Protein AF-A0AB74TYC9-F1 (afdb_monomer)

Sequence (115 aa):
MSEKDFASGFLAGTLVGGVVAGVTALLFAPKSGEELRGDIANQADDLAQEAKKQGEKLKDQAEEAGQKAANKAQDSFDKAKDSVEKGAKKAEKNFNEVKDSVKDTAENLKDSVKK

Radius of gyration: 25.04 Å; Cα contacts (8 Å, |Δi|>4): 4; chains: 1; bounding box: 43×40×70 Å

Solvent-accessible surface area (backbone atoms only — not comparable to full-atom values): 6280 Å² total; per-residue (Å²): 132,58,71,67,56,54,53,50,50,49,52,53,50,47,52,56,49,48,51,53,49,48,53,51,48,58,72,72,44,97,67,54,74,68,59,50,52,56,49,47,63,58,47,50,57,52,46,50,53,49,48,52,59,46,46,54,53,46,48,58,50,43,54,61,47,41,60,56,43,53,62,53,41,53,64,47,47,56,54,47,48,55,50,49,52,52,48,48,52,51,49,51,52,52,49,49,54,50,49,50,54,49,46,54,51,50,50,54,50,52,56,68,73,74,108

InterPro domains:
  IPR024623 Uncharacterised protein family YtxH [PF12732] (11-74)
  IPR036191 RRF superfamily [SSF55194] (24-99)
  IPR052928 Uncharacterized desiccation-related membrane-associated [PTHR35792] (2-110)

Mean predicted aligned error: 15.71 Å

Secondary structure (DSSP, 8-state):
--HHHHHHHHHHHHHHHHHHHHHHHHHHS---HHHHHHHHHHHHHHHHHHHHHHHHHHHHHHHHHHHHHHHHHHHHHHHHHHHHHHHHHHHHHHHHHHHHHHHHHHHHHHHHHH-

Structure (mmCIF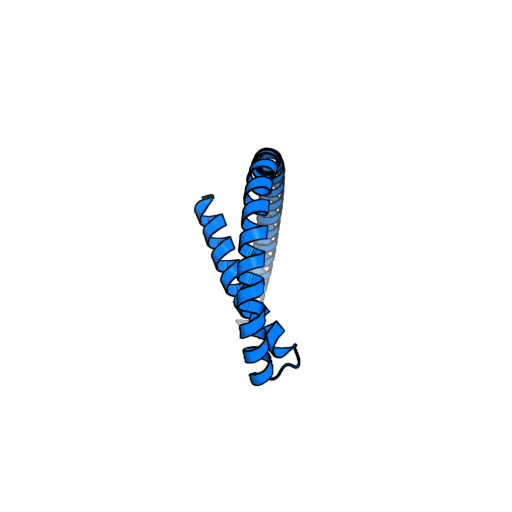, N/CA/C/O backbone):
data_AF-A0AB74TYC9-F1
#
_entry.id   AF-A0AB74TYC9-F1
#
loop_
_atom_site.group_PDB
_atom_site.id
_atom_site.type_symbol
_atom_site.label_atom_id
_atom_site.label_alt_id
_atom_site.label_comp_id
_atom_site.label_asym_id
_atom_site.label_entity_id
_atom_site.label_seq_id
_atom_site.pdbx_PDB_ins_code
_atom_site.Cartn_x
_atom_site.Cartn_y
_atom_site.Cartn_z
_atom_site.occupancy
_atom_site.B_iso_or_equiv
_atom_site.auth_seq_id
_atom_site.auth_comp_id
_atom_site.auth_asym_id
_atom_site.auth_atom_id
_atom_site.pdbx_PDB_model_num
ATOM 1 N N . MET A 1 1 ? 6.010 11.456 -17.378 1.00 52.19 1 MET A N 1
ATOM 2 C CA . MET A 1 1 ? 4.801 10.847 -16.791 1.00 52.19 1 MET A CA 1
ATOM 3 C C . MET A 1 1 ? 4.532 11.596 -15.501 1.00 52.19 1 MET A C 1
ATOM 5 O O . MET A 1 1 ? 5.432 11.677 -14.676 1.00 52.19 1 MET A O 1
ATOM 9 N N . SER A 1 2 ? 3.405 12.294 -15.428 1.00 59.56 2 SER A N 1
ATOM 10 C CA . SER A 1 2 ? 3.111 13.297 -14.401 1.00 59.56 2 SER A CA 1
ATOM 11 C C . SER A 1 2 ? 2.966 12.629 -13.033 1.00 59.56 2 SER A C 1
ATOM 13 O O . SER A 1 2 ? 2.268 11.625 -12.925 1.00 59.56 2 SER A O 1
ATOM 15 N N . GLU A 1 3 ? 3.551 13.190 -11.973 1.00 62.25 3 GLU A N 1
ATOM 16 C CA . GLU A 1 3 ? 3.369 12.695 -10.591 1.00 62.25 3 GLU A CA 1
ATOM 17 C C . GLU A 1 3 ? 1.887 12.561 -10.198 1.00 62.25 3 GLU A C 1
ATOM 19 O O . GLU A 1 3 ? 1.516 11.654 -9.455 1.00 62.25 3 GLU A O 1
ATOM 24 N N . LYS A 1 4 ? 1.018 13.408 -10.768 1.00 65.06 4 LYS A N 1
ATOM 25 C CA . LYS A 1 4 ? -0.440 13.329 -10.597 1.00 65.06 4 LYS A CA 1
ATOM 26 C C . LYS A 1 4 ? -1.054 12.060 -11.195 1.00 65.06 4 LYS A C 1
ATOM 28 O O . LYS A 1 4 ? -1.969 11.510 -10.592 1.00 65.06 4 LYS A O 1
ATOM 33 N N . ASP A 1 5 ? -0.539 11.571 -12.320 1.00 77.94 5 ASP A N 1
ATOM 34 C CA . ASP A 1 5 ? -1.049 10.358 -12.974 1.00 77.94 5 ASP A CA 1
ATOM 35 C C . ASP A 1 5 ? -0.610 9.105 -12.214 1.00 77.94 5 ASP A C 1
ATOM 37 O O . ASP A 1 5 ? -1.375 8.154 -12.082 1.00 77.94 5 ASP A O 1
ATOM 41 N N . PHE A 1 6 ? 0.602 9.124 -11.650 1.00 78.62 6 PHE A N 1
ATOM 42 C CA . PHE A 1 6 ? 1.085 8.051 -10.785 1.00 78.62 6 PHE A CA 1
ATOM 43 C C . PHE A 1 6 ? 0.304 7.994 -9.466 1.00 78.62 6 PHE A C 1
ATOM 45 O O . PHE A 1 6 ? -0.165 6.925 -9.082 1.00 78.62 6 PHE A O 1
ATOM 52 N N . ALA A 1 7 ? 0.097 9.136 -8.801 1.00 81.88 7 ALA A N 1
ATOM 53 C CA . ALA A 1 7 ? -0.702 9.202 -7.5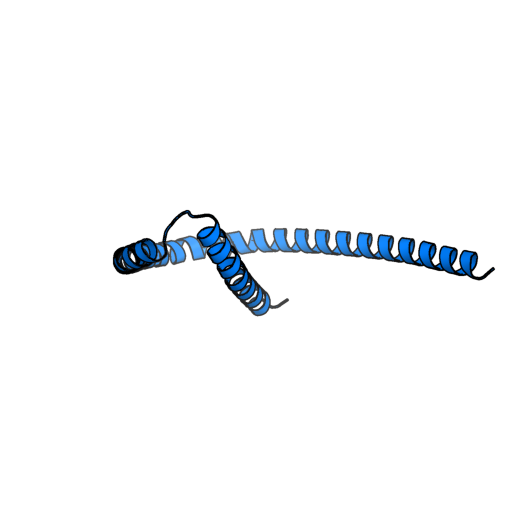78 1.00 81.88 7 ALA A CA 1
ATOM 54 C C . ALA A 1 7 ? -2.167 8.806 -7.830 1.00 81.88 7 ALA A C 1
ATOM 56 O O . ALA A 1 7 ? -2.749 8.048 -7.055 1.00 81.88 7 ALA A O 1
ATOM 57 N N . SER A 1 8 ? -2.750 9.262 -8.943 1.00 81.75 8 SER A N 1
ATOM 58 C CA . SER A 1 8 ? -4.110 8.894 -9.342 1.00 81.75 8 SER A CA 1
ATOM 59 C C . SER A 1 8 ? -4.226 7.401 -9.670 1.00 81.75 8 SER A C 1
ATOM 61 O O . SER A 1 8 ? -5.143 6.741 -9.182 1.00 81.75 8 SER A O 1
ATOM 63 N N . GLY A 1 9 ? -3.262 6.836 -10.404 1.00 89.56 9 GLY A N 1
ATOM 64 C CA . GLY A 1 9 ? -3.209 5.407 -10.718 1.00 89.56 9 GLY A CA 1
ATOM 65 C C . GLY A 1 9 ? -2.996 4.526 -9.485 1.00 89.56 9 GLY A C 1
ATOM 66 O O . GLY A 1 9 ? -3.634 3.483 -9.355 1.00 89.56 9 GLY A O 1
ATOM 67 N N . PHE A 1 10 ? -2.162 4.963 -8.540 1.00 92.25 10 PHE A N 1
ATOM 68 C CA . PHE A 1 10 ? -1.946 4.261 -7.276 1.00 92.25 10 PHE A CA 1
ATOM 69 C C . PHE A 1 10 ? -3.198 4.267 -6.388 1.00 92.25 10 PHE A C 1
ATOM 71 O O . PHE A 1 10 ? -3.577 3.224 -5.856 1.00 92.25 10 PHE A O 1
ATOM 78 N N . LEU A 1 11 ? -3.880 5.411 -6.257 1.00 94.06 11 LEU A N 1
ATOM 79 C CA . LEU A 1 11 ? -5.139 5.510 -5.508 1.00 94.06 11 LEU A CA 1
ATOM 80 C C . LEU A 1 11 ? -6.242 4.655 -6.138 1.00 94.06 11 LEU A C 1
ATOM 82 O O . LEU A 1 11 ? -6.927 3.921 -5.427 1.00 94.06 11 LEU A O 1
ATOM 86 N N . ALA A 1 12 ? -6.374 4.695 -7.465 1.00 91.69 12 ALA A N 1
ATOM 87 C CA . ALA A 1 12 ? -7.320 3.853 -8.191 1.00 91.69 12 ALA A CA 1
ATOM 88 C C . ALA A 1 12 ? -7.016 2.359 -7.987 1.00 91.69 12 ALA A C 1
ATOM 90 O O . ALA A 1 12 ? -7.915 1.583 -7.665 1.00 91.69 12 ALA A O 1
ATOM 91 N N . GLY A 1 13 ? -5.744 1.961 -8.093 1.00 93.69 13 GLY A N 1
ATOM 92 C CA . GLY A 1 13 ? -5.307 0.586 -7.845 1.00 93.69 13 GLY A CA 1
ATOM 93 C C . GLY A 1 13 ? -5.545 0.133 -6.404 1.00 93.69 13 GLY A C 1
ATOM 94 O O . GLY A 1 13 ? -5.992 -0.988 -6.179 1.00 93.69 13 GLY A O 1
ATOM 95 N N . THR A 1 14 ? -5.319 1.016 -5.430 1.00 96.62 14 THR A N 1
ATOM 96 C CA . THR A 1 14 ? -5.533 0.732 -4.003 1.00 96.62 14 THR A CA 1
ATOM 97 C C . THR A 1 14 ? -7.015 0.578 -3.678 1.00 96.62 14 THR A C 1
ATOM 99 O O . THR A 1 14 ? -7.378 -0.329 -2.939 1.00 96.62 14 THR A O 1
ATOM 102 N N . LEU A 1 15 ? -7.888 1.409 -4.256 1.00 95.50 15 LEU A N 1
ATOM 103 C CA . LEU A 1 15 ? -9.337 1.278 -4.085 1.00 95.50 15 LEU A CA 1
ATOM 104 C C . LEU A 1 15 ? -9.846 -0.050 -4.649 1.00 95.50 15 LEU A C 1
ATOM 106 O O . LEU A 1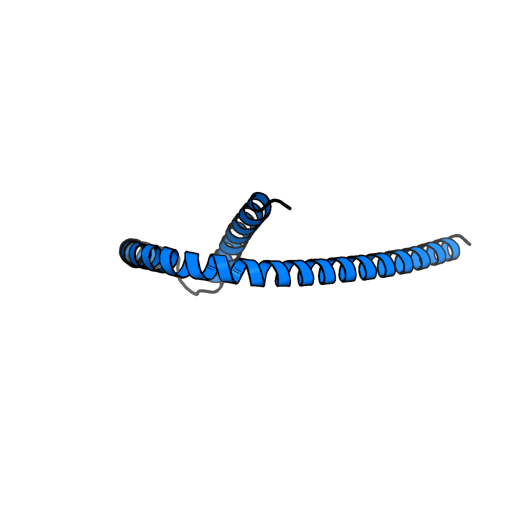 15 ? -10.526 -0.798 -3.950 1.00 95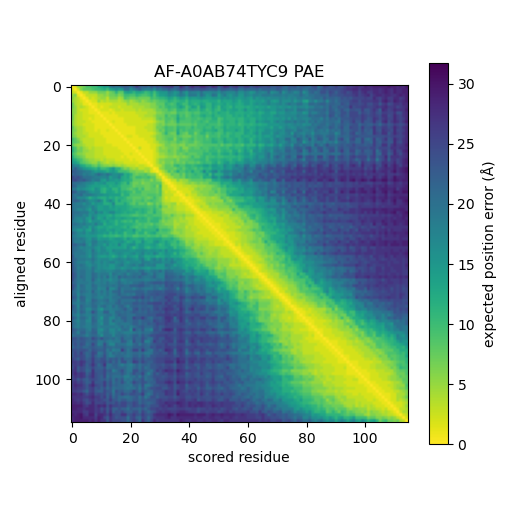.50 15 LEU A O 1
ATOM 110 N N . VAL A 1 16 ? -9.476 -0.371 -5.890 1.00 94.56 16 VAL A N 1
ATOM 111 C CA . VAL A 1 16 ? -9.898 -1.621 -6.538 1.00 94.56 16 VAL A CA 1
ATOM 112 C C . VAL A 1 16 ? -9.329 -2.834 -5.800 1.00 94.56 16 VAL A C 1
ATOM 114 O O . VAL A 1 16 ? -10.068 -3.761 -5.469 1.00 94.56 16 VAL A O 1
ATOM 117 N N . GLY A 1 17 ? -8.034 -2.813 -5.480 1.00 91.25 17 GLY A N 1
ATOM 118 C CA . GLY A 1 17 ? -7.371 -3.881 -4.736 1.00 91.25 17 GLY A CA 1
ATOM 119 C C . GLY A 1 17 ? -7.931 -4.053 -3.326 1.00 91.25 17 GLY A C 1
ATOM 120 O O . GLY A 1 17 ? -8.134 -5.181 -2.890 1.00 91.25 17 GLY A O 1
ATOM 121 N N . GLY A 1 18 ? -8.251 -2.955 -2.640 1.00 95.75 18 GLY A N 1
ATOM 122 C CA . GLY A 1 18 ? -8.839 -2.959 -1.302 1.00 95.75 18 GLY A CA 1
ATOM 123 C C . GLY A 1 18 ? -10.233 -3.578 -1.275 1.00 95.75 18 GLY A C 1
ATOM 124 O O . GLY A 1 18 ? -10.523 -4.381 -0.392 1.00 95.75 18 GLY A O 1
ATOM 125 N N . VAL A 1 19 ? -11.074 -3.285 -2.272 1.00 94.75 19 VAL A N 1
ATOM 126 C CA . VAL A 1 19 ? -12.396 -3.918 -2.398 1.00 94.75 19 VAL A CA 1
ATOM 127 C C . VAL A 1 19 ? -12.257 -5.420 -2.637 1.00 94.75 19 VAL A C 1
ATOM 129 O O . VAL A 1 19 ? -12.886 -6.212 -1.937 1.00 94.75 19 VAL A O 1
ATOM 132 N N . VAL A 1 20 ? -11.404 -5.830 -3.580 1.00 93.31 20 VAL A N 1
ATOM 133 C CA . VAL A 1 20 ? -11.193 -7.254 -3.890 1.00 93.31 20 VAL A CA 1
ATOM 134 C C . VAL A 1 20 ? -10.616 -8.001 -2.686 1.00 93.31 20 VAL A C 1
ATOM 136 O O . VAL A 1 20 ? -11.117 -9.066 -2.325 1.00 93.31 20 VAL A O 1
ATOM 139 N N . ALA A 1 21 ? -9.604 -7.437 -2.027 1.00 89.50 21 ALA A N 1
ATOM 140 C CA . ALA A 1 21 ? -8.998 -8.016 -0.833 1.00 89.50 21 ALA A CA 1
ATOM 141 C C . ALA A 1 21 ? -9.995 -8.094 0.328 1.00 89.50 21 ALA A C 1
ATOM 143 O O . ALA A 1 21 ? -10.064 -9.123 0.991 1.00 89.50 21 ALA A O 1
ATOM 144 N N . GLY A 1 22 ? -10.808 -7.054 0.533 1.00 90.62 22 GLY A N 1
ATOM 145 C CA . GLY A 1 22 ? -11.843 -7.020 1.563 1.00 90.62 22 GLY A CA 1
ATOM 146 C C . GLY A 1 22 ? -12.909 -8.091 1.350 1.00 90.62 22 GLY A C 1
ATOM 147 O O . GLY A 1 22 ? -13.196 -8.853 2.267 1.00 90.62 22 GLY A O 1
ATOM 148 N N . VAL A 1 23 ? -13.444 -8.220 0.132 1.00 87.88 23 VAL A N 1
ATOM 149 C CA . VAL A 1 23 ? -14.416 -9.278 -0.201 1.00 87.88 23 VAL A CA 1
ATOM 150 C C . VAL A 1 23 ? -13.799 -10.663 -0.025 1.00 87.88 23 VAL A C 1
ATOM 152 O O . VAL A 1 23 ? -14.429 -11.548 0.547 1.00 87.88 23 VAL A O 1
ATOM 155 N N . THR A 1 24 ? -12.553 -10.845 -0.463 1.00 87.25 24 THR A N 1
ATOM 156 C CA . THR A 1 24 ? -11.841 -12.120 -0.313 1.00 87.25 24 THR A CA 1
ATOM 157 C C . THR A 1 24 ? -11.608 -12.453 1.162 1.00 87.25 24 THR A C 1
ATOM 159 O O . THR A 1 24 ? -11.837 -13.585 1.574 1.00 87.25 24 THR A O 1
ATOM 162 N N . ALA A 1 25 ? -11.215 -11.474 1.981 1.00 86.38 25 ALA A N 1
ATOM 163 C CA . ALA A 1 25 ? -11.020 -11.643 3.417 1.00 86.38 25 ALA A CA 1
ATOM 164 C C . ALA A 1 25 ? -12.335 -11.951 4.143 1.00 86.38 25 ALA A C 1
ATOM 166 O O . ALA A 1 25 ? -12.360 -12.836 4.993 1.00 86.38 25 ALA A O 1
ATOM 167 N N . LEU A 1 26 ? -13.431 -11.279 3.777 1.00 81.56 26 LEU A N 1
ATOM 168 C CA . LEU A 1 26 ? -14.765 -11.559 4.315 1.00 81.56 26 LEU A CA 1
ATOM 169 C C . LEU A 1 26 ? -15.267 -12.951 3.917 1.00 81.56 26 LEU A C 1
ATOM 171 O O . LEU A 1 26 ? -15.925 -13.602 4.718 1.00 81.56 26 LEU A O 1
ATOM 175 N N . LEU A 1 27 ? -14.938 -13.426 2.712 1.00 81.81 27 LEU A N 1
ATOM 176 C CA . LEU A 1 27 ? -15.276 -14.779 2.266 1.00 81.81 27 LEU A CA 1
ATOM 177 C C . LEU A 1 27 ? -14.466 -15.856 3.008 1.00 81.81 27 LEU A C 1
ATOM 179 O O . LEU A 1 27 ? -14.958 -16.962 3.216 1.00 81.81 27 LEU A O 1
ATOM 183 N N . PHE A 1 28 ? -13.224 -15.543 3.386 1.00 80.19 28 PHE A N 1
ATOM 184 C CA . PHE A 1 28 ? -12.315 -16.474 4.061 1.00 80.19 28 PHE A CA 1
ATOM 185 C C . PHE A 1 28 ? -12.462 -16.468 5.592 1.00 80.19 28 PHE A C 1
ATOM 187 O O . PHE A 1 28 ? -12.124 -17.453 6.247 1.00 80.19 28 PHE A O 1
ATOM 194 N N . ALA A 1 29 ? -12.946 -15.371 6.180 1.00 78.88 29 ALA A N 1
ATOM 195 C CA . ALA A 1 29 ? -13.195 -15.258 7.612 1.00 78.88 29 ALA A CA 1
ATOM 196 C C . ALA A 1 29 ? -14.545 -15.915 7.978 1.00 78.88 29 ALA A C 1
ATOM 198 O O . ALA A 1 29 ? -15.582 -15.482 7.479 1.00 78.88 29 ALA A O 1
ATOM 199 N N . PRO A 1 30 ? -14.586 -16.917 8.877 1.00 64.06 30 PRO A N 1
ATOM 200 C CA . PRO A 1 30 ? -15.809 -17.643 9.225 1.00 64.06 30 PRO A CA 1
ATOM 201 C C . PRO A 1 30 ? -16.668 -16.869 10.242 1.00 64.06 30 PRO A C 1
ATOM 203 O O . PRO A 1 30 ? -16.970 -17.385 11.315 1.00 64.06 30 PRO A O 1
ATOM 206 N N . LYS A 1 31 ? -17.038 -15.617 9.942 1.00 64.19 31 LYS A N 1
ATOM 207 C CA . LYS A 1 31 ? -17.927 -14.812 10.799 1.00 64.19 31 LYS A CA 1
ATOM 208 C C . LYS A 1 31 ? -19.309 -14.654 10.182 1.00 64.19 31 LYS A C 1
ATOM 210 O O . LYS A 1 31 ? -19.446 -14.362 8.996 1.00 64.19 31 LYS A O 1
ATOM 215 N N . SER A 1 32 ? -20.343 -14.818 11.003 1.00 68.81 32 SER A N 1
ATOM 216 C CA . SER A 1 32 ? -21.722 -14.549 10.604 1.00 68.81 32 SER A CA 1
ATOM 217 C C . SER A 1 32 ? -21.964 -13.036 10.476 1.00 68.81 32 SER A C 1
ATOM 219 O O . SER A 1 32 ? -21.349 -12.226 11.171 1.00 68.81 32 SER A O 1
ATOM 221 N N . GLY A 1 33 ? -22.871 -12.620 9.585 1.00 67.88 33 GLY A N 1
ATOM 222 C CA . GLY A 1 33 ? -23.190 -11.196 9.390 1.00 67.88 33 GLY A CA 1
ATOM 223 C C . GLY A 1 33 ? -23.778 -10.502 10.631 1.00 67.88 33 GLY A C 1
ATOM 224 O O . GLY A 1 33 ? -23.708 -9.277 10.735 1.00 67.88 33 GLY A O 1
ATOM 225 N N . GLU A 1 34 ? -24.333 -11.273 11.570 1.00 70.38 34 GLU A N 1
ATOM 226 C CA . GLU A 1 34 ? -24.871 -10.784 12.844 1.00 70.38 34 GLU A CA 1
ATOM 227 C C . GLU A 1 34 ? -23.744 -10.425 13.824 1.00 70.38 34 GLU A C 1
ATOM 229 O O . GLU A 1 34 ? -23.714 -9.307 14.342 1.00 70.38 34 GLU A O 1
ATOM 234 N N . GLU A 1 35 ? -22.748 -11.305 13.968 1.00 70.38 35 GLU A N 1
ATOM 235 C CA . GLU A 1 35 ? -21.520 -11.021 14.724 1.00 70.38 35 GLU A CA 1
ATOM 236 C C . GLU A 1 35 ? -20.719 -9.882 14.090 1.00 70.38 35 GLU A C 1
ATOM 238 O O . GLU A 1 35 ? -20.215 -9.015 14.796 1.00 70.38 35 GLU A O 1
ATOM 243 N N . LEU A 1 36 ? -20.658 -9.826 12.754 1.00 71.00 36 LEU A N 1
ATOM 244 C CA . LEU A 1 36 ? -19.953 -8.764 12.038 1.00 71.00 36 LEU A CA 1
ATOM 245 C C . LEU A 1 36 ? -20.574 -7.384 12.304 1.00 71.00 36 LEU A C 1
ATOM 247 O O . LEU A 1 36 ? -19.847 -6.411 12.466 1.00 71.00 36 LEU A O 1
ATOM 251 N N . ARG A 1 37 ? -21.907 -7.273 12.381 1.00 73.81 37 ARG A N 1
ATOM 252 C CA . ARG A 1 37 ? -22.568 -6.005 12.736 1.00 73.81 37 ARG A CA 1
ATOM 253 C C . ARG A 1 37 ? -22.297 -5.595 14.183 1.00 73.81 37 ARG A C 1
ATOM 255 O O . ARG A 1 37 ? -22.071 -4.411 14.422 1.00 73.81 37 ARG A O 1
ATOM 262 N N . GLY A 1 38 ? -22.308 -6.548 15.118 1.00 76.81 38 GLY A N 1
ATOM 263 C CA . GLY A 1 38 ? -21.961 -6.296 16.521 1.00 76.81 38 GLY A CA 1
ATOM 264 C C . GLY A 1 38 ? -20.508 -5.842 16.689 1.00 76.81 38 GLY A C 1
ATOM 265 O O . GLY A 1 38 ? -20.242 -4.847 17.362 1.00 76.81 38 GLY A O 1
ATOM 266 N N . ASP A 1 39 ? -19.581 -6.511 16.004 1.00 73.44 39 ASP A N 1
ATOM 267 C CA . ASP A 1 39 ? -18.158 -6.174 16.029 1.00 73.44 39 ASP A CA 1
ATOM 268 C C . ASP A 1 39 ? -17.864 -4.844 15.337 1.00 73.44 39 ASP A C 1
ATOM 270 O O . ASP A 1 39 ? -17.094 -4.056 15.872 1.00 73.44 39 ASP A O 1
ATOM 274 N N . ILE A 1 40 ? -18.503 -4.541 14.200 1.00 75.88 40 ILE A N 1
ATOM 275 C CA . ILE A 1 40 ? -18.348 -3.240 13.529 1.00 75.88 40 ILE A CA 1
ATOM 276 C C . ILE A 1 40 ? -18.826 -2.107 14.438 1.00 75.88 40 ILE A C 1
ATOM 278 O O . ILE A 1 40 ? -18.162 -1.079 14.500 1.00 75.88 40 ILE A O 1
ATOM 282 N N . ALA A 1 41 ? -19.948 -2.266 15.145 1.00 74.38 41 ALA A N 1
ATOM 283 C CA . ALA A 1 41 ? -20.469 -1.212 16.016 1.00 74.38 41 ALA A CA 1
ATOM 284 C C . ALA A 1 41 ? -19.510 -0.886 17.173 1.00 74.38 41 ALA A C 1
ATOM 286 O O . ALA A 1 41 ? -19.283 0.286 17.460 1.00 74.38 41 ALA A O 1
ATOM 287 N N . ASN A 1 42 ? -18.913 -1.909 17.791 1.00 76.50 42 ASN A N 1
ATOM 288 C CA . ASN A 1 42 ? -17.958 -1.725 18.885 1.00 76.50 42 ASN A CA 1
ATOM 289 C C . ASN A 1 42 ? -16.580 -1.270 18.376 1.00 76.50 42 ASN A C 1
ATOM 291 O O . ASN A 1 42 ? -15.998 -0.331 18.908 1.00 76.50 42 ASN A O 1
ATOM 295 N N . GLN A 1 43 ? -16.070 -1.888 17.307 1.00 75.12 43 GLN A N 1
ATOM 296 C CA . GLN A 1 43 ? -14.752 -1.561 16.765 1.00 75.12 43 GLN A CA 1
ATOM 297 C C . GLN A 1 43 ? -14.729 -0.235 16.015 1.00 75.12 43 GLN A C 1
ATOM 299 O O . GLN A 1 43 ? -13.670 0.366 15.950 1.00 75.12 43 GLN A O 1
ATOM 304 N N . ALA A 1 44 ? -15.832 0.250 15.440 1.00 73.12 44 ALA A N 1
ATOM 305 C CA . ALA A 1 44 ? -15.814 1.514 14.705 1.00 73.12 44 ALA A CA 1
ATOM 306 C C . ALA A 1 44 ? -15.534 2.719 15.613 1.00 73.12 44 ALA A C 1
ATOM 308 O O . ALA A 1 44 ? -14.794 3.610 15.198 1.00 73.12 44 ALA A O 1
ATOM 309 N N . ASP A 1 45 ? -16.088 2.748 16.829 1.00 75.44 45 ASP A N 1
ATOM 310 C CA . ASP A 1 45 ? -15.860 3.857 17.764 1.00 75.44 45 ASP A CA 1
ATOM 311 C C . ASP A 1 45 ? -14.435 3.811 18.335 1.00 75.44 45 ASP A C 1
ATOM 313 O O . ASP A 1 45 ? -13.704 4.804 18.272 1.00 75.44 45 ASP A O 1
ATOM 317 N N . ASP A 1 46 ? -13.989 2.622 18.754 1.00 79.75 46 ASP A N 1
ATOM 318 C CA . ASP A 1 46 ? -12.620 2.393 19.224 1.00 79.75 46 ASP A CA 1
ATOM 319 C C . ASP A 1 46 ? -11.591 2.694 18.128 1.00 79.75 46 ASP A C 1
ATOM 321 O O . ASP A 1 46 ? -10.614 3.406 18.358 1.00 79.75 46 ASP A O 1
ATOM 325 N N . LEU A 1 47 ? -11.831 2.226 16.900 1.00 76.56 47 LEU A N 1
ATOM 326 C CA . LEU A 1 47 ? -10.959 2.473 15.757 1.00 76.56 47 LEU A CA 1
ATOM 327 C C . LEU A 1 47 ? -10.967 3.949 15.362 1.00 76.56 47 LEU A C 1
ATOM 329 O O . LEU A 1 47 ? -9.924 4.460 14.977 1.00 76.56 47 LEU A O 1
ATOM 333 N N . ALA A 1 48 ? -12.091 4.662 15.465 1.00 74.19 48 ALA A N 1
ATOM 334 C CA . ALA A 1 48 ? -12.138 6.095 15.180 1.00 74.19 48 ALA A CA 1
ATOM 335 C C . ALA A 1 48 ? -11.346 6.910 16.214 1.00 74.19 48 ALA A C 1
ATOM 337 O O . ALA A 1 48 ? -10.637 7.853 15.842 1.00 74.19 48 ALA A O 1
ATOM 338 N N . GLN A 1 49 ? -11.427 6.551 17.498 1.00 79.50 49 GLN A N 1
ATOM 339 C CA . GLN A 1 49 ? -10.629 7.193 18.543 1.00 79.50 49 GLN A CA 1
ATOM 340 C C . GLN A 1 49 ? -9.142 6.857 18.418 1.00 79.50 49 GLN A C 1
ATOM 342 O O . GLN A 1 49 ? -8.301 7.760 18.459 1.00 79.50 49 GLN A O 1
ATOM 347 N N . GLU A 1 50 ? -8.814 5.584 18.205 1.00 78.00 50 GLU A N 1
ATOM 348 C CA . GLU A 1 50 ? -7.450 5.105 17.987 1.00 78.00 50 GLU A CA 1
ATOM 349 C C . GLU A 1 50 ? -6.859 5.737 16.720 1.00 78.00 50 GLU A C 1
ATOM 351 O O . GLU A 1 50 ? -5.744 6.246 16.756 1.00 78.00 50 GLU A O 1
ATOM 356 N N . ALA A 1 51 ? -7.619 5.821 15.625 1.00 73.69 51 ALA A N 1
ATOM 357 C CA . ALA A 1 51 ? -7.193 6.447 14.376 1.00 73.69 51 ALA A CA 1
ATOM 358 C C . ALA A 1 51 ? -7.021 7.962 14.499 1.00 73.69 51 ALA A C 1
ATOM 360 O O . ALA A 1 51 ? -6.114 8.506 13.879 1.00 73.69 51 ALA A O 1
ATOM 361 N N . LYS A 1 52 ? -7.826 8.665 15.306 1.00 75.44 52 LYS A N 1
ATOM 362 C CA . LYS A 1 52 ? -7.565 10.082 15.618 1.00 75.44 52 LYS A CA 1
ATOM 363 C C . LYS A 1 52 ? -6.256 10.240 16.384 1.00 75.44 52 LYS A C 1
ATOM 365 O O . LYS A 1 52 ? -5.409 11.039 16.000 1.00 75.44 52 LYS A O 1
ATOM 370 N N . LYS A 1 53 ? -6.072 9.444 17.436 1.00 77.62 53 LYS A N 1
ATOM 371 C CA . LYS A 1 53 ? -4.914 9.529 18.333 1.00 77.62 53 LYS A CA 1
ATOM 372 C C . LYS A 1 53 ? -3.614 9.090 17.653 1.00 77.62 53 LYS A C 1
ATOM 374 O O . LYS A 1 53 ? -2.562 9.692 17.859 1.00 77.62 53 LYS A O 1
ATOM 379 N N . GLN A 1 54 ? -3.683 8.043 16.835 1.00 69.44 54 GLN A N 1
ATOM 380 C CA . GLN A 1 54 ? -2.584 7.593 15.990 1.00 69.44 54 GLN A CA 1
ATOM 381 C C . GLN A 1 54 ? -2.396 8.525 14.805 1.00 69.44 54 GLN A C 1
ATOM 383 O O . GLN A 1 54 ? -1.257 8.787 14.470 1.00 69.44 54 GLN A O 1
ATOM 388 N N . GLY A 1 55 ? -3.459 9.077 14.220 1.00 70.12 55 GLY A N 1
ATOM 389 C CA . GLY A 1 55 ? -3.401 10.043 13.124 1.00 70.12 55 GLY A CA 1
ATOM 390 C C . GLY A 1 55 ? -2.668 11.327 13.500 1.00 70.12 55 GLY A C 1
ATOM 391 O O . GLY A 1 55 ? -1.871 11.813 12.707 1.00 70.12 55 GLY A O 1
ATOM 392 N N . GLU A 1 56 ? -2.857 11.838 14.718 1.00 71.62 56 GLU A N 1
ATOM 393 C CA . GLU A 1 56 ? -2.078 12.973 15.232 1.00 71.62 56 GLU A CA 1
ATOM 394 C C . GLU A 1 56 ? -0.594 12.616 15.397 1.00 71.62 56 GLU A C 1
ATOM 396 O O . GLU A 1 56 ? 0.266 13.325 14.883 1.00 71.62 56 GLU A O 1
ATOM 401 N N . LYS A 1 57 ? -0.277 11.458 15.994 1.00 70.44 57 LYS A N 1
ATOM 402 C CA . LYS A 1 57 ? 1.117 10.984 16.105 1.00 70.44 57 LYS A CA 1
ATOM 403 C C . LYS A 1 57 ? 1.758 10.684 14.751 1.00 70.44 57 LYS A C 1
ATOM 405 O O . LYS A 1 57 ? 2.937 10.954 14.557 1.00 70.44 57 LYS A O 1
ATOM 410 N N . LEU A 1 58 ? 0.989 10.122 13.823 1.00 66.81 58 LEU A N 1
ATOM 411 C CA . LEU A 1 58 ? 1.391 9.852 12.450 1.00 66.81 58 LEU A CA 1
ATOM 412 C C . LEU A 1 58 ? 1.601 11.147 11.696 1.00 66.81 58 LEU A C 1
ATOM 414 O O . LEU A 1 58 ? 2.475 11.166 10.855 1.00 66.81 58 LEU A O 1
ATOM 418 N N . LYS A 1 59 ? 0.848 12.211 11.970 1.00 66.31 59 LYS A N 1
ATOM 419 C CA . LYS A 1 59 ? 1.065 13.515 11.346 1.00 66.31 59 LYS A CA 1
ATOM 420 C C . LYS A 1 59 ? 2.406 14.106 11.780 1.00 66.31 59 LYS A C 1
ATOM 422 O O . LYS A 1 59 ? 3.192 14.475 10.914 1.00 66.31 59 LYS A O 1
ATOM 427 N N . ASP A 1 60 ? 2.700 14.089 13.078 1.00 68.88 60 ASP A N 1
ATOM 428 C CA . ASP A 1 60 ? 3.980 14.573 13.611 1.00 68.88 60 ASP A CA 1
ATOM 429 C C . ASP A 1 60 ? 5.155 13.708 13.117 1.00 68.88 60 ASP A C 1
ATOM 431 O O . ASP A 1 60 ? 6.170 14.216 12.638 1.00 68.88 60 ASP A O 1
ATOM 435 N N . GLN A 1 61 ? 4.997 12.379 13.137 1.00 64.56 61 GLN A N 1
ATOM 436 C CA . GLN A 1 61 ? 5.998 11.456 12.599 1.00 64.56 61 GLN A CA 1
ATOM 437 C C . GLN A 1 61 ? 6.102 11.514 11.074 1.00 64.56 61 GLN A C 1
ATOM 439 O O . GLN A 1 61 ? 7.184 11.287 10.549 1.00 64.56 61 GLN A O 1
ATOM 444 N N . ALA A 1 62 ? 5.026 11.810 10.346 1.00 62.53 62 ALA A N 1
ATOM 445 C CA . ALA A 1 62 ? 5.028 11.937 8.891 1.00 62.53 62 ALA A CA 1
ATOM 446 C C . ALA A 1 62 ? 5.581 13.282 8.431 1.00 62.53 62 ALA A C 1
ATOM 448 O O . ALA A 1 62 ? 6.112 13.340 7.331 1.00 62.53 62 ALA A O 1
ATOM 449 N N . GLU A 1 63 ? 5.526 14.344 9.233 1.00 64.31 63 GLU A N 1
ATOM 450 C CA . GLU A 1 63 ? 6.284 15.564 8.943 1.00 64.31 63 GLU A CA 1
ATOM 451 C C . GLU A 1 63 ? 7.791 15.308 9.079 1.00 64.31 63 GLU A C 1
ATOM 453 O O . GLU A 1 63 ? 8.565 15.622 8.169 1.00 64.31 63 GLU A O 1
ATOM 458 N N . GLU A 1 64 ? 8.214 14.651 10.162 1.00 65.06 64 GLU A N 1
ATOM 459 C CA . GLU A 1 64 ? 9.631 14.367 10.419 1.00 65.06 64 GLU A CA 1
ATOM 460 C C . GLU A 1 64 ? 10.199 13.282 9.479 1.00 65.06 64 GLU A C 1
ATOM 462 O O . GLU A 1 64 ? 11.292 13.413 8.913 1.00 65.06 64 GLU A O 1
ATOM 467 N N . ALA A 1 65 ? 9.436 12.207 9.261 1.00 59.66 65 ALA A N 1
ATOM 468 C CA . ALA A 1 65 ? 9.758 11.155 8.308 1.00 59.66 65 ALA A CA 1
ATOM 469 C C . ALA A 1 65 ? 9.549 11.623 6.871 1.00 59.66 65 ALA A C 1
ATOM 471 O O . ALA A 1 65 ? 10.303 11.197 6.012 1.00 59.66 65 ALA A O 1
ATOM 472 N N . GLY A 1 66 ? 8.604 12.521 6.597 1.00 58.19 66 GLY A N 1
ATOM 473 C CA . GLY A 1 66 ? 8.349 13.086 5.273 1.00 58.19 66 GLY A CA 1
ATOM 474 C C . GLY A 1 66 ? 9.520 13.917 4.767 1.00 58.19 66 GLY A C 1
ATOM 475 O O . GLY A 1 66 ? 9.890 13.781 3.607 1.00 58.19 66 GLY A O 1
ATOM 476 N N . GLN A 1 67 ? 10.193 14.685 5.629 1.00 60.56 67 GLN A N 1
ATOM 477 C CA . GLN A 1 67 ? 11.408 15.416 5.239 1.00 60.56 67 GLN A CA 1
ATOM 478 C C . GLN A 1 67 ? 12.604 14.489 4.957 1.00 60.56 67 GLN A C 1
ATOM 480 O O . GLN A 1 67 ? 13.365 14.714 4.011 1.00 60.56 67 GLN A O 1
ATOM 485 N N . LYS A 1 68 ? 12.771 13.411 5.737 1.00 61.22 68 LYS A N 1
ATOM 486 C CA . LYS A 1 68 ? 13.834 12.410 5.507 1.00 61.22 68 LYS A CA 1
ATOM 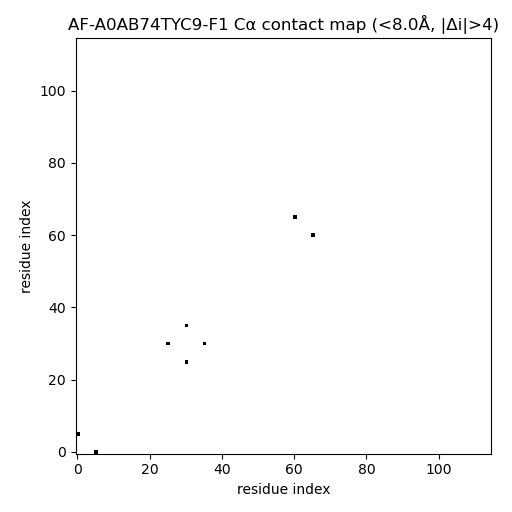487 C C . LYS A 1 68 ? 13.512 11.485 4.329 1.00 61.22 68 LYS A C 1
ATOM 489 O O . LYS A 1 68 ? 14.406 11.115 3.570 1.00 61.22 68 LYS A O 1
ATOM 494 N N . ALA A 1 69 ? 12.241 11.136 4.157 1.00 56.12 69 ALA A N 1
ATOM 495 C CA . ALA A 1 69 ? 11.733 10.317 3.070 1.00 56.12 69 ALA A CA 1
ATOM 496 C C . ALA A 1 69 ? 11.714 11.094 1.761 1.00 56.12 69 ALA A C 1
ATOM 498 O O . ALA A 1 69 ? 12.072 10.499 0.769 1.00 56.12 69 ALA A O 1
ATOM 499 N N . ALA A 1 70 ? 11.406 12.391 1.727 1.00 59.62 70 ALA A N 1
ATOM 500 C CA . ALA A 1 70 ? 11.482 13.188 0.501 1.00 59.62 70 ALA A CA 1
ATOM 501 C C . ALA A 1 70 ? 12.906 13.192 -0.080 1.00 59.62 70 ALA A C 1
ATOM 503 O O . ALA A 1 70 ? 13.093 12.878 -1.253 1.00 59.62 70 ALA A O 1
ATOM 504 N N . ASN A 1 71 ? 13.920 13.425 0.764 1.00 62.88 71 ASN A N 1
ATOM 505 C CA . ASN A 1 71 ? 15.323 13.394 0.340 1.00 62.88 71 ASN A CA 1
ATOM 506 C C . ASN A 1 71 ? 15.783 11.984 -0.079 1.00 62.88 71 ASN A C 1
ATOM 508 O O . ASN A 1 71 ? 16.458 11.823 -1.090 1.00 62.88 71 ASN A O 1
ATOM 512 N N . LYS A 1 72 ? 15.391 10.934 0.658 1.00 60.12 72 LYS A N 1
ATOM 513 C CA . LYS A 1 72 ? 15.796 9.546 0.353 1.00 60.12 72 LYS A CA 1
ATOM 514 C C . LYS A 1 72 ? 14.979 8.909 -0.778 1.00 60.12 72 LYS A C 1
ATOM 516 O O . LYS A 1 72 ? 15.466 8.012 -1.471 1.00 60.12 72 LYS A O 1
ATOM 521 N N . ALA A 1 73 ? 13.742 9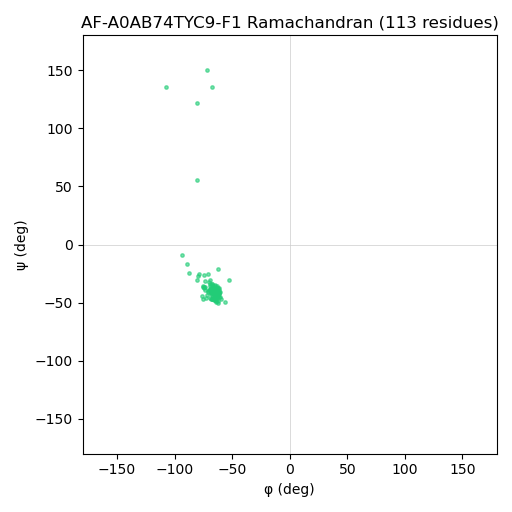.362 -0.958 1.00 55.28 73 ALA A N 1
ATOM 522 C CA . ALA A 1 73 ? 12.872 8.990 -2.056 1.00 55.28 73 ALA A CA 1
ATOM 523 C C . ALA A 1 73 ? 13.428 9.563 -3.342 1.00 55.28 73 ALA A C 1
ATOM 525 O O . ALA A 1 73 ? 13.496 8.802 -4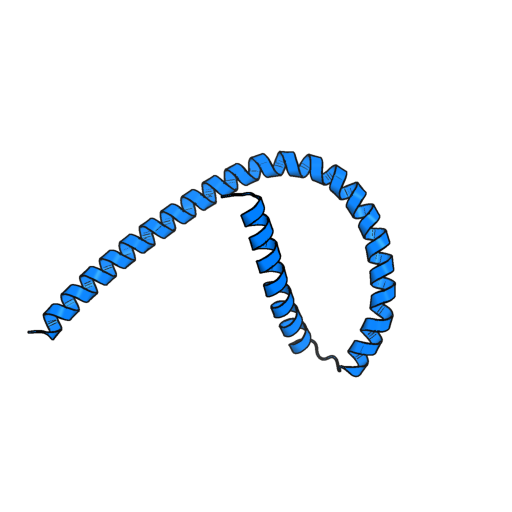.279 1.00 55.28 73 ALA A O 1
ATOM 526 N N . GLN A 1 74 ? 13.918 10.802 -3.392 1.00 59.72 74 GLN A N 1
ATOM 527 C CA . GLN A 1 74 ? 14.491 11.358 -4.622 1.00 59.72 74 GLN A CA 1
ATOM 528 C C . GLN A 1 74 ? 15.634 10.481 -5.182 1.00 59.72 74 GLN A C 1
ATOM 530 O O . GLN A 1 74 ? 15.547 10.011 -6.315 1.00 59.72 74 GLN A O 1
ATOM 535 N N . ASP A 1 75 ? 16.601 10.094 -4.340 1.00 65.75 75 ASP A N 1
ATOM 536 C CA . ASP A 1 75 ? 17.689 9.165 -4.708 1.00 65.75 75 ASP A CA 1
ATOM 537 C C . ASP A 1 75 ? 17.210 7.746 -5.080 1.00 65.75 75 ASP A C 1
ATOM 539 O O . ASP A 1 75 ? 17.783 7.068 -5.941 1.00 65.75 75 ASP A O 1
ATOM 543 N N . SER A 1 76 ? 16.165 7.253 -4.408 1.00 57.31 76 SER A N 1
ATOM 544 C CA . SER A 1 76 ? 15.615 5.912 -4.658 1.00 57.31 76 SER A CA 1
ATOM 545 C C . SER A 1 76 ? 14.696 5.884 -5.878 1.00 57.31 76 SER A C 1
ATOM 547 O O . SER A 1 76 ? 14.627 4.873 -6.570 1.00 57.31 76 SER A O 1
ATOM 549 N N . PHE A 1 77 ? 14.013 6.989 -6.160 1.00 63.25 77 PHE A N 1
ATOM 550 C CA . PHE A 1 77 ? 13.085 7.170 -7.266 1.00 63.25 77 PHE A CA 1
ATOM 551 C C . PHE A 1 77 ? 13.856 7.313 -8.570 1.00 63.25 77 PHE A C 1
ATOM 553 O O . PHE A 1 77 ? 13.456 6.706 -9.555 1.00 63.25 77 PHE A O 1
ATOM 560 N N . ASP A 1 78 ? 15.007 7.991 -8.570 1.00 68.62 78 ASP A N 1
ATOM 561 C CA . ASP A 1 78 ? 15.891 8.030 -9.737 1.00 68.62 78 ASP A CA 1
ATOM 562 C C . ASP A 1 78 ? 16.472 6.642 -10.057 1.00 68.62 78 ASP A C 1
ATOM 564 O O . ASP A 1 78 ? 16.436 6.205 -11.208 1.00 68.62 78 ASP A O 1
ATOM 568 N N . LYS A 1 79 ? 16.891 5.866 -9.045 1.00 68.56 79 LYS A N 1
ATOM 569 C CA . LYS A 1 79 ? 17.338 4.469 -9.244 1.00 68.56 79 LYS A CA 1
ATOM 570 C C . LYS A 1 79 ? 16.209 3.525 -9.660 1.00 68.56 79 LYS A C 1
ATOM 572 O O . LYS A 1 79 ? 16.423 2.627 -10.480 1.00 68.56 79 LYS A O 1
ATOM 577 N N . ALA A 1 80 ? 15.014 3.705 -9.101 1.00 62.88 80 ALA A N 1
ATOM 578 C CA . ALA A 1 80 ? 13.837 2.921 -9.451 1.00 62.88 80 ALA A CA 1
ATOM 579 C C . ALA A 1 80 ? 13.367 3.245 -10.870 1.00 62.88 80 ALA A C 1
ATOM 581 O O . ALA A 1 80 ? 13.091 2.328 -11.632 1.00 62.88 80 ALA A O 1
ATOM 582 N N . LYS A 1 81 ? 13.353 4.521 -11.261 1.00 70.56 81 LYS A N 1
ATOM 583 C CA . LYS A 1 81 ? 13.020 4.968 -12.614 1.00 70.56 81 LYS A CA 1
ATOM 584 C C . LYS A 1 81 ? 14.008 4.423 -13.637 1.00 70.56 81 LYS A C 1
ATOM 586 O O . LYS A 1 81 ? 13.575 3.887 -14.648 1.00 70.56 81 LYS A O 1
ATOM 591 N N . ASP A 1 82 ? 15.304 4.453 -13.337 1.00 75.81 82 ASP A N 1
ATOM 592 C CA . ASP A 1 82 ? 16.335 3.899 -14.218 1.00 75.81 82 ASP A CA 1
ATOM 593 C C . ASP A 1 82 ? 16.221 2.362 -14.342 1.00 75.81 82 ASP A C 1
ATOM 595 O O . ASP A 1 82 ? 16.392 1.792 -15.420 1.00 75.81 82 ASP A O 1
ATOM 599 N N . SER A 1 83 ? 15.837 1.672 -13.260 1.00 72.44 83 SER A N 1
ATOM 600 C CA . SER A 1 83 ? 15.594 0.218 -13.260 1.00 72.44 83 SER A CA 1
ATOM 601 C C . SER A 1 83 ? 14.296 -0.169 -13.975 1.00 72.44 83 SER A C 1
ATOM 603 O O . SER A 1 83 ? 14.266 -1.165 -14.698 1.00 72.44 83 SER A O 1
ATOM 605 N N . VAL A 1 84 ? 13.235 0.622 -13.811 1.00 74.06 84 VAL A N 1
ATOM 606 C CA . VAL A 1 84 ? 11.939 0.435 -14.473 1.00 74.06 84 VAL A CA 1
ATOM 607 C C . VAL A 1 84 ? 12.043 0.767 -15.955 1.00 74.06 84 VAL A C 1
ATOM 609 O O . VAL A 1 84 ? 11.530 0.002 -16.758 1.00 74.06 84 VAL A O 1
ATOM 612 N N . GLU A 1 85 ? 12.759 1.819 -16.358 1.00 78.44 85 GLU A N 1
ATOM 613 C CA . GLU A 1 85 ? 13.007 2.105 -17.776 1.00 78.44 85 GLU A CA 1
ATOM 614 C C . GLU A 1 85 ? 13.864 1.021 -18.430 1.00 78.44 85 GLU A C 1
ATOM 616 O O . GLU A 1 85 ? 13.566 0.594 -19.546 1.00 78.44 85 GLU A O 1
ATOM 621 N N . LYS A 1 86 ? 14.900 0.520 -17.746 1.00 78.62 86 LYS A N 1
ATOM 622 C CA . LYS A 1 86 ? 15.699 -0.609 -18.248 1.00 78.62 86 LYS A CA 1
ATOM 623 C C . LYS A 1 86 ? 14.872 -1.891 -18.336 1.00 78.62 86 LYS A C 1
ATOM 625 O O . LYS A 1 86 ? 14.974 -2.605 -19.332 1.00 78.62 86 LYS A O 1
ATOM 630 N N . GLY A 1 87 ? 14.038 -2.170 -17.335 1.00 78.50 87 GLY A N 1
ATOM 631 C CA . GLY A 1 87 ? 13.123 -3.311 -17.317 1.00 78.50 87 GLY A CA 1
ATOM 632 C C . GLY A 1 87 ? 12.057 -3.222 -18.408 1.00 78.50 87 GLY A C 1
ATOM 633 O O . GLY A 1 87 ? 11.859 -4.188 -19.138 1.00 78.50 87 GLY A O 1
ATOM 634 N N . ALA A 1 88 ? 11.444 -2.051 -18.581 1.00 75.44 88 ALA A N 1
ATOM 635 C CA . ALA A 1 88 ? 10.440 -1.775 -19.600 1.00 75.44 88 ALA A CA 1
ATOM 636 C C . ALA A 1 88 ? 11.032 -1.871 -21.008 1.00 75.44 88 ALA A C 1
ATOM 638 O O . ALA A 1 88 ? 10.487 -2.594 -21.830 1.00 75.44 88 ALA A O 1
ATOM 639 N N . LYS A 1 89 ? 12.198 -1.262 -21.270 1.00 82.81 89 LYS A N 1
ATOM 640 C CA . LYS A 1 89 ? 12.887 -1.396 -22.567 1.00 82.81 89 LYS A CA 1
ATOM 641 C C . LYS A 1 89 ? 13.288 -2.839 -22.861 1.00 82.81 89 LYS A C 1
ATOM 643 O O . LYS A 1 89 ? 13.220 -3.271 -24.007 1.00 82.81 89 LYS A O 1
ATOM 648 N N . LYS A 1 90 ? 13.706 -3.604 -21.847 1.00 80.38 90 LYS A N 1
ATOM 649 C CA . LYS A 1 90 ? 14.056 -5.022 -22.015 1.00 80.38 90 LYS A CA 1
ATOM 650 C C . LYS A 1 90 ? 12.817 -5.881 -22.271 1.00 80.38 90 LYS A C 1
ATOM 652 O O . LYS A 1 90 ? 12.859 -6.756 -23.128 1.00 80.38 90 LYS A O 1
ATOM 657 N N . ALA A 1 91 ? 11.716 -5.598 -21.580 1.00 76.19 91 ALA A N 1
ATOM 658 C CA . ALA A 1 91 ? 10.431 -6.243 -21.816 1.00 76.19 91 ALA A CA 1
ATOM 659 C C . ALA A 1 91 ? 9.893 -5.916 -23.212 1.00 76.19 91 ALA A C 1
ATOM 661 O O . ALA A 1 91 ? 9.489 -6.822 -23.923 1.00 76.19 91 ALA A O 1
ATOM 662 N N . GLU A 1 92 ? 9.958 -4.656 -23.637 1.00 82.56 92 GLU A N 1
ATOM 663 C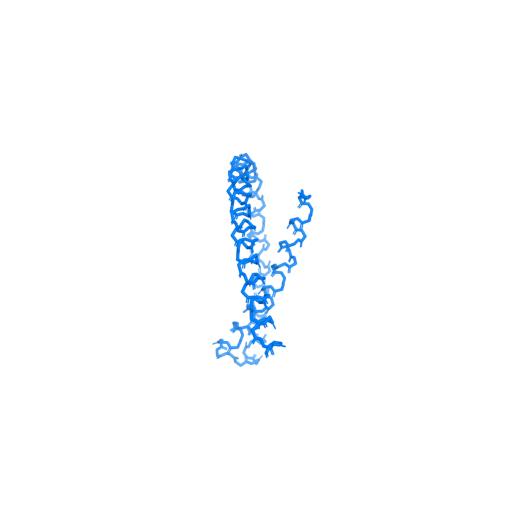 CA . GLU A 1 92 ? 9.507 -4.193 -24.950 1.00 82.56 92 GLU A CA 1
ATOM 664 C C . GLU A 1 92 ? 10.353 -4.787 -26.084 1.00 82.56 92 GLU A C 1
ATOM 666 O O . GLU A 1 92 ? 9.812 -5.239 -27.092 1.00 82.56 92 GLU A O 1
ATOM 671 N N . LYS A 1 93 ? 11.676 -4.887 -25.892 1.00 86.12 93 LYS A N 1
ATOM 672 C CA . LYS A 1 93 ? 12.572 -5.551 -26.845 1.00 86.12 93 LYS A CA 1
ATOM 673 C C . LYS A 1 93 ? 12.268 -7.046 -26.958 1.00 86.12 93 LYS A C 1
ATOM 675 O O . LYS A 1 93 ? 12.088 -7.528 -28.070 1.00 86.12 93 LYS A O 1
ATOM 680 N N . ASN A 1 94 ? 12.117 -7.743 -25.830 1.00 84.94 94 ASN A N 1
ATOM 681 C CA . ASN A 1 94 ? 11.733 -9.156 -25.818 1.00 84.94 94 ASN A CA 1
ATOM 682 C C . ASN A 1 94 ? 10.336 -9.371 -26.422 1.00 84.94 94 ASN A C 1
ATOM 684 O O . ASN A 1 94 ? 10.108 -10.356 -27.111 1.00 84.94 94 ASN A O 1
ATOM 688 N N . PHE A 1 95 ? 9.396 -8.457 -26.179 1.00 82.19 95 PHE A N 1
ATOM 689 C CA . PHE A 1 95 ? 8.036 -8.560 -26.698 1.00 82.19 95 PHE A CA 1
ATOM 690 C C . PHE A 1 95 ? 7.992 -8.351 -28.211 1.00 82.19 95 PHE A C 1
ATOM 692 O O . PHE A 1 95 ? 7.270 -9.069 -28.894 1.00 82.19 95 PHE A O 1
ATOM 699 N N . ASN A 1 96 ? 8.783 -7.417 -28.746 1.00 86.94 96 ASN A N 1
ATOM 700 C CA . ASN A 1 96 ? 8.917 -7.233 -30.191 1.00 86.94 96 ASN A CA 1
ATOM 701 C C . ASN A 1 96 ? 9.616 -8.426 -30.850 1.00 86.94 96 ASN A C 1
ATOM 703 O O . ASN A 1 96 ? 9.131 -8.910 -31.861 1.00 86.94 96 ASN A O 1
ATOM 707 N N . GLU A 1 97 ? 10.664 -8.978 -30.238 1.00 86.06 97 GLU A N 1
ATOM 708 C CA . GLU A 1 97 ? 11.364 -10.162 -30.757 1.00 86.06 97 GLU A CA 1
ATOM 709 C C . GLU A 1 97 ? 10.457 -11.407 -30.769 1.00 86.06 97 GLU A C 1
ATOM 711 O O . GLU A 1 97 ? 10.412 -12.159 -31.745 1.00 86.06 97 GLU A O 1
ATOM 716 N N . VAL A 1 98 ? 9.648 -11.583 -29.716 1.00 86.88 98 VAL A N 1
ATOM 717 C CA . VAL A 1 98 ? 8.595 -12.608 -29.659 1.00 86.88 98 VAL A CA 1
ATOM 718 C C . VAL A 1 98 ? 7.517 -12.337 -30.705 1.00 86.88 98 VAL A C 1
ATOM 720 O O . VAL A 1 98 ? 7.081 -13.264 -31.379 1.00 86.88 98 VAL A O 1
ATOM 723 N N . LYS A 1 99 ? 7.084 -11.086 -30.871 1.00 84.94 99 LYS A N 1
ATOM 724 C CA . LYS A 1 99 ? 6.051 -10.713 -31.842 1.00 84.94 99 LYS A CA 1
ATOM 725 C C . LYS A 1 99 ? 6.504 -10.958 -33.278 1.00 84.94 99 LYS A C 1
ATOM 727 O O . LYS A 1 99 ? 5.715 -11.493 -34.050 1.00 84.94 99 LYS A O 1
ATOM 732 N N . ASP A 1 100 ? 7.740 -10.609 -33.616 1.00 89.06 100 ASP A N 1
ATOM 733 C CA . ASP A 1 100 ? 8.317 -10.840 -34.940 1.00 89.06 100 ASP A CA 1
ATOM 734 C C . ASP A 1 100 ? 8.491 -12.342 -35.192 1.00 89.06 100 ASP A C 1
ATOM 736 O O . ASP A 1 100 ? 8.010 -12.845 -36.202 1.00 89.06 100 ASP A O 1
ATOM 740 N N . SER A 1 101 ? 8.998 -13.096 -34.210 1.00 84.38 101 SER A N 1
ATOM 741 C CA . SER A 1 101 ? 9.103 -14.563 -34.307 1.00 84.38 101 SER A CA 1
ATOM 742 C C . SER A 1 101 ? 7.737 -15.242 -34.484 1.00 84.38 101 SER A C 1
ATOM 744 O O . SER A 1 101 ? 7.585 -16.181 -35.268 1.00 84.38 101 SER A O 1
ATOM 746 N N . VAL A 1 102 ? 6.712 -14.768 -33.769 1.00 86.44 102 VAL A N 1
ATOM 747 C CA . VAL A 1 102 ? 5.333 -15.261 -33.899 1.00 86.44 102 VAL A CA 1
ATOM 748 C C . VAL A 1 102 ? 4.742 -14.869 -35.250 1.00 86.44 102 VAL A C 1
ATOM 750 O O . VAL A 1 102 ? 4.025 -15.670 -35.846 1.00 86.44 102 VAL A O 1
ATOM 753 N N . LYS A 1 103 ? 5.043 -13.669 -35.755 1.00 86.75 103 LYS A N 1
ATOM 754 C CA . LYS A 1 103 ? 4.577 -13.200 -37.060 1.00 86.75 103 LYS A CA 1
ATOM 755 C C . LYS A 1 103 ? 5.200 -14.011 -38.195 1.00 86.75 103 LYS A C 1
ATOM 757 O O . LYS A 1 103 ? 4.450 -14.507 -39.029 1.00 86.75 103 LYS A O 1
ATOM 762 N N . ASP A 1 104 ? 6.509 -14.236 -38.168 1.00 87.38 104 ASP A N 1
ATOM 763 C CA . ASP A 1 104 ? 7.213 -15.072 -39.146 1.00 87.38 104 ASP A CA 1
ATOM 764 C C . ASP A 1 104 ? 6.702 -16.517 -39.112 1.00 87.38 104 ASP A C 1
ATOM 766 O O . ASP A 1 104 ? 6.463 -17.136 -40.151 1.00 87.38 104 ASP A O 1
ATOM 770 N N . THR A 1 105 ? 6.457 -17.061 -37.917 1.00 84.62 105 THR A N 1
ATOM 771 C CA . THR A 1 105 ? 5.873 -18.404 -37.771 1.00 84.62 105 THR A CA 1
ATOM 772 C C . THR A 1 105 ? 4.443 -18.450 -38.319 1.00 84.62 105 THR A C 1
ATOM 774 O O . THR A 1 105 ? 4.067 -19.405 -38.997 1.00 84.62 105 THR A O 1
ATOM 777 N N . ALA A 1 106 ? 3.640 -17.414 -38.069 1.00 85.44 106 ALA A N 1
ATOM 778 C CA . ALA A 1 106 ? 2.270 -17.318 -38.561 1.00 85.44 106 ALA A CA 1
ATOM 779 C C . ALA A 1 106 ? 2.189 -17.130 -40.087 1.00 85.44 106 ALA A C 1
ATOM 781 O O . ALA A 1 106 ? 1.271 -17.669 -40.706 1.00 85.44 106 ALA A O 1
ATOM 782 N N . GLU A 1 107 ? 3.122 -16.395 -40.700 1.00 86.12 107 GLU A N 1
ATOM 783 C CA . GLU A 1 107 ? 3.209 -16.244 -42.159 1.00 86.12 107 GLU A CA 1
ATOM 784 C C . GLU A 1 107 ? 3.626 -17.559 -42.830 1.00 86.12 107 GLU A C 1
ATOM 786 O O . GLU A 1 107 ? 2.918 -18.029 -43.721 1.00 86.12 107 GLU A O 1
ATOM 791 N N . ASN A 1 108 ? 4.654 -18.241 -42.313 1.00 85.31 108 ASN A N 1
ATOM 792 C CA . ASN A 1 108 ? 5.064 -19.559 -42.815 1.00 85.31 108 ASN A CA 1
ATOM 793 C C . ASN A 1 108 ? 3.963 -20.626 -42.663 1.00 85.31 108 ASN A C 1
ATOM 795 O O . ASN A 1 108 ? 3.770 -21.464 -43.550 1.00 85.31 108 ASN A O 1
ATOM 799 N N . LEU A 1 109 ? 3.201 -20.593 -41.564 1.00 83.50 109 LEU A N 1
ATOM 800 C CA . LEU A 1 109 ? 2.034 -21.460 -41.373 1.00 83.50 109 LEU A CA 1
ATOM 801 C C . LEU A 1 109 ? 0.915 -21.137 -42.370 1.00 83.50 109 LEU A C 1
ATOM 803 O O . LEU 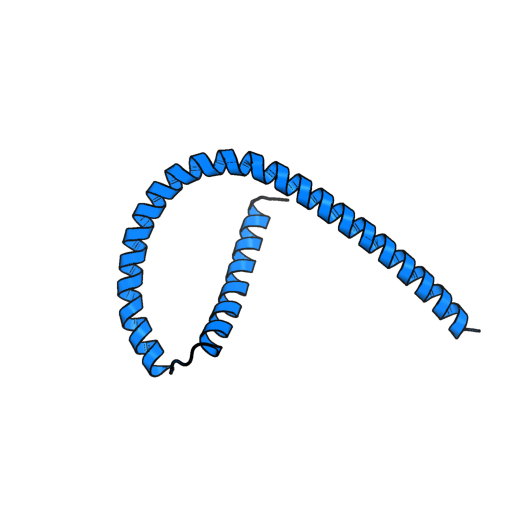A 1 109 ? 0.320 -22.055 -42.930 1.00 83.50 109 LEU A O 1
ATOM 807 N N . LYS A 1 110 ? 0.630 -19.853 -42.623 1.00 80.12 110 LYS A N 1
ATOM 808 C CA . LYS A 1 110 ? -0.393 -19.446 -43.599 1.00 80.12 110 LYS A CA 1
ATOM 809 C C . LYS A 1 110 ? -0.053 -19.888 -45.017 1.00 80.12 110 LYS A C 1
ATOM 811 O O . LYS A 1 110 ? -0.954 -20.358 -45.706 1.00 80.12 110 LYS A O 1
ATOM 816 N N . ASP A 1 111 ? 1.202 -19.764 -45.438 1.00 81.38 111 ASP A N 1
ATOM 817 C CA . ASP A 1 111 ? 1.631 -20.205 -46.770 1.00 81.38 111 ASP A CA 1
ATOM 818 C C . ASP A 1 111 ? 1.625 -21.731 -46.906 1.00 81.38 111 ASP A C 1
ATOM 820 O O . ASP A 1 111 ? 1.247 -22.256 -47.953 1.00 81.38 111 ASP A O 1
ATOM 824 N N . SER A 1 112 ? 1.940 -22.454 -45.828 1.00 74.56 112 SER A N 1
ATOM 825 C CA . SER A 1 112 ? 1.878 -23.923 -45.803 1.00 74.56 112 SER A CA 1
ATOM 826 C C . SER A 1 112 ? 0.446 -24.473 -45.827 1.00 74.56 112 SER A C 1
ATOM 828 O O . SER A 1 112 ? 0.234 -25.595 -46.268 1.00 74.56 112 SER A O 1
ATOM 830 N N . VAL A 1 113 ? -0.542 -23.701 -45.358 1.00 72.50 113 VAL A N 1
ATOM 831 C CA . VAL A 1 113 ? -1.970 -24.083 -45.352 1.00 72.50 113 VAL A CA 1
ATOM 832 C C . VAL A 1 113 ? -2.690 -23.672 -46.647 1.00 72.50 113 VAL A C 1
ATOM 834 O O . VAL A 1 113 ? -3.775 -24.174 -46.935 1.00 72.50 113 VAL A O 1
ATOM 837 N N . LYS A 1 114 ? -2.113 -22.761 -47.443 1.00 61.16 114 LYS A N 1
ATOM 838 C CA . LYS A 1 114 ? -2.695 -22.277 -48.710 1.00 61.16 114 LYS A CA 1
ATOM 839 C C . LYS A 1 114 ? -2.225 -23.030 -49.961 1.00 61.16 114 LYS A C 1
ATOM 841 O O . LYS A 1 114 ? -2.773 -22.766 -51.032 1.00 61.16 114 LYS A O 1
ATOM 846 N N . LYS A 1 115 ? -1.221 -23.898 -49.840 1.00 50.16 115 LYS A N 1
ATOM 847 C CA . LYS A 1 115 ? -0.682 -24.734 -50.920 1.00 50.16 115 LYS A CA 1
ATOM 848 C C . LYS A 1 115 ? -1.245 -26.148 -50.834 1.00 50.16 115 LYS A C 1
ATOM 850 O O . LYS A 1 115 ? -1.478 -26.728 -51.915 1.00 50.16 115 LYS A O 1
#

Organism: NCBI:txid3110288

pLDDT: mean 75.96, std 10.96, range [50.16, 96.62]

Foldseek 3Di:
DDPVVVVVVVVVCCVVVVVVVVVVVVVVDPDDPVVVVVCCVVVVVVVVVVCVVVVVVCVVVCVVVVVVCVVVVVVVVVVVVVVVVVVVVVVVVVVVVVVVVVVVVVVVVVVVVVD